Protein AF-J4WSY2-F1 (afdb_monomer_lite)

Radius of gyration: 15.01 Å; chains: 1; bounding box: 36×32×48 Å

Sequence (100 aa):
MVSLPLSADFDNKCSVLITLRFQSNDDAYKDAISKIEQCQKNDIISVTSFLEKAVSKIYITDIIQSYCMFNHEIVSIIDEKTSNLSCVHRGKKRSERKLD

Structure (mmCIF, N/CA/C/O backbone):
data_AF-J4WSY2-F1
#
_entry.id   AF-J4WSY2-F1
#
loop_
_atom_site.group_PDB
_atom_site.id
_atom_site.type_symbol
_atom_site.label_atom_id
_atom_site.label_alt_id
_atom_site.label_comp_id
_atom_site.label_asym_id
_atom_site.label_entity_id
_atom_site.label_seq_id
_atom_site.pdbx_PDB_ins_code
_atom_site.Cartn_x
_atom_site.Cartn_y
_atom_site.Cartn_z
_atom_site.occupancy
_atom_site.B_iso_or_equiv
_atom_site.auth_seq_id
_atom_site.auth_comp_id
_atom_site.auth_asym_id
_atom_site.auth_atom_id
_atom_site.pdbx_PDB_model_num
ATOM 1 N N . MET A 1 1 ? 22.459 -13.182 -29.610 1.00 36.78 1 MET A N 1
ATOM 2 C CA . MET A 1 1 ? 21.269 -12.914 -28.776 1.00 36.78 1 MET A CA 1
ATOM 3 C C . MET A 1 1 ? 21.748 -12.120 -27.576 1.00 36.78 1 MET A C 1
ATOM 5 O O . MET A 1 1 ? 22.580 -12.628 -26.839 1.00 36.78 1 MET A O 1
ATOM 9 N N . VAL A 1 2 ? 21.355 -10.851 -27.459 1.00 41.12 2 VAL A N 1
ATOM 10 C CA . VAL A 1 2 ? 21.748 -10.009 -26.321 1.00 41.12 2 VAL A CA 1
ATOM 11 C C . VAL A 1 2 ? 20.753 -10.284 -25.201 1.00 41.12 2 VAL A C 1
ATOM 13 O O . VAL A 1 2 ? 19.604 -9.859 -25.282 1.00 41.12 2 VAL A O 1
ATOM 16 N N . SER A 1 3 ? 21.175 -11.043 -24.192 1.00 49.62 3 SER A N 1
ATOM 17 C CA . SER A 1 3 ? 20.419 -11.177 -22.949 1.00 49.62 3 SER A CA 1
ATOM 18 C C . SER A 1 3 ? 20.548 -9.867 -22.180 1.00 49.62 3 SER A C 1
ATOM 20 O O . SER A 1 3 ? 21.612 -9.569 -21.641 1.00 49.62 3 SER A O 1
ATOM 22 N N . LEU A 1 4 ? 19.482 -9.065 -22.156 1.00 53.97 4 LEU A N 1
ATOM 23 C CA . LEU A 1 4 ? 19.369 -7.991 -21.175 1.00 53.97 4 LEU A CA 1
ATOM 24 C C . LEU A 1 4 ? 19.250 -8.640 -19.791 1.00 53.97 4 LEU A C 1
ATOM 26 O O . LEU A 1 4 ? 18.388 -9.507 -19.620 1.00 53.97 4 LEU A O 1
ATOM 30 N N . PRO A 1 5 ? 20.069 -8.253 -18.800 1.00 46.34 5 PRO A N 1
ATOM 31 C CA . PRO A 1 5 ? 19.830 -8.688 -17.441 1.00 46.34 5 PRO A CA 1
ATOM 32 C C . PRO A 1 5 ? 18.524 -8.033 -16.982 1.00 46.34 5 PRO A C 1
ATOM 34 O O . PRO A 1 5 ? 18.473 -6.835 -16.715 1.00 46.34 5 PRO A O 1
ATOM 37 N N . LEU A 1 6 ? 17.451 -8.821 -16.894 1.00 48.34 6 LEU A N 1
ATOM 38 C CA . LEU A 1 6 ? 16.253 -8.503 -16.112 1.00 48.34 6 LEU A CA 1
ATOM 39 C C . LEU A 1 6 ? 16.604 -8.611 -14.619 1.00 48.34 6 LEU A C 1
ATOM 41 O O . LEU A 1 6 ? 16.023 -9.388 -13.874 1.00 48.34 6 LEU A O 1
ATOM 45 N N . SER A 1 7 ? 17.601 -7.844 -14.188 1.00 49.78 7 SER A N 1
ATOM 46 C CA . SER A 1 7 ? 17.864 -7.583 -12.780 1.00 49.78 7 SER A CA 1
ATOM 47 C C . SER A 1 7 ? 16.973 -6.416 -12.376 1.00 49.78 7 SER A C 1
ATOM 49 O O . SER A 1 7 ? 17.444 -5.299 -12.173 1.00 49.78 7 SER A O 1
ATOM 51 N N . ALA A 1 8 ? 15.660 -6.639 -12.354 1.00 47.12 8 ALA A N 1
ATOM 52 C CA . ALA A 1 8 ? 14.813 -5.793 -11.534 1.00 47.12 8 ALA A CA 1
ATOM 53 C C . ALA A 1 8 ? 15.167 -6.161 -10.093 1.00 47.12 8 ALA A C 1
ATOM 55 O O . ALA A 1 8 ? 14.949 -7.293 -9.668 1.00 47.12 8 ALA A O 1
ATOM 56 N N . ASP A 1 9 ? 15.828 -5.236 -9.409 1.00 47.19 9 ASP A N 1
ATOM 57 C CA . ASP A 1 9 ? 16.265 -5.375 -8.026 1.00 47.19 9 ASP A CA 1
ATOM 58 C C . ASP A 1 9 ? 15.015 -5.317 -7.128 1.00 47.19 9 ASP A C 1
ATOM 60 O O . ASP A 1 9 ? 14.664 -4.287 -6.558 1.00 47.19 9 ASP A O 1
ATOM 64 N N . PHE A 1 10 ? 14.246 -6.412 -7.108 1.00 51.38 10 PHE A N 1
ATOM 65 C CA . PHE A 1 10 ? 13.016 -6.550 -6.319 1.00 51.38 10 PHE A CA 1
ATOM 66 C C . PHE A 1 10 ? 13.293 -6.620 -4.807 1.00 51.38 10 PHE A C 1
ATOM 68 O O . PHE A 1 10 ? 12.349 -6.667 -4.017 1.00 51.38 10 PHE A O 1
ATOM 75 N N . ASP A 1 11 ? 14.566 -6.608 -4.404 1.00 52.75 11 ASP A N 1
ATOM 76 C CA . ASP A 1 11 ? 14.994 -6.644 -3.006 1.00 52.75 11 ASP A CA 1
ATOM 77 C C . ASP A 1 11 ? 14.739 -5.317 -2.269 1.00 52.75 11 ASP A C 1
ATOM 79 O O . ASP A 1 11 ? 14.652 -5.296 -1.036 1.00 52.75 11 ASP A O 1
ATOM 83 N N . ASN A 1 12 ? 14.505 -4.212 -2.987 1.00 75.38 12 ASN A N 1
ATOM 84 C CA . ASN A 1 12 ? 14.150 -2.935 -2.368 1.00 75.38 12 ASN A CA 1
ATOM 85 C C . ASN A 1 12 ? 12.645 -2.855 -2.072 1.00 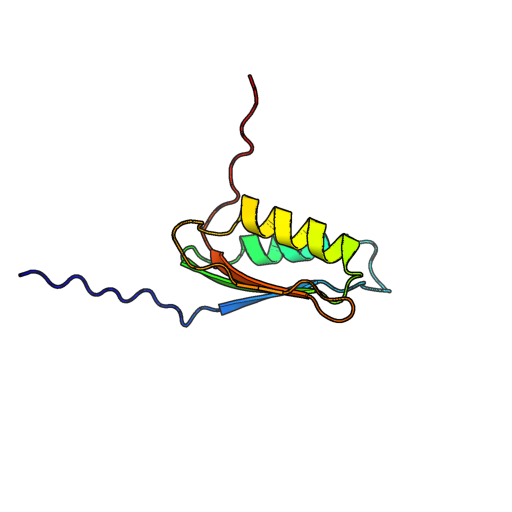75.38 12 ASN A C 1
ATOM 87 O O . ASN A 1 12 ? 11.821 -2.353 -2.842 1.00 75.38 12 ASN A O 1
ATOM 91 N N . LYS A 1 13 ? 12.278 -3.375 -0.898 1.00 85.38 13 LYS A N 1
ATOM 92 C CA . LYS A 1 13 ? 10.933 -3.263 -0.329 1.00 85.38 13 LYS A CA 1
ATOM 93 C C . LYS A 1 13 ? 10.755 -1.925 0.393 1.00 85.38 13 LYS A C 1
ATOM 95 O O . LYS A 1 13 ? 11.331 -1.697 1.456 1.00 85.38 13 LYS A O 1
ATOM 100 N N . CYS A 1 14 ? 9.848 -1.092 -0.102 1.00 90.62 14 CYS A N 1
ATOM 101 C CA . CYS A 1 14 ? 9.426 0.133 0.562 1.00 90.62 14 CYS A CA 1
ATOM 102 C C . CYS A 1 14 ? 8.220 -0.136 1.476 1.00 90.62 14 CYS A C 1
ATOM 104 O O . CYS A 1 14 ? 7.075 -0.241 1.028 1.00 90.62 14 CYS A O 1
ATOM 106 N N . SER A 1 15 ? 8.478 -0.305 2.775 1.00 91.38 15 SER A N 1
ATOM 107 C CA . SER A 1 15 ? 7.447 -0.677 3.753 1.00 91.38 15 SER A CA 1
ATOM 108 C C . SER A 1 15 ? 6.773 0.550 4.369 1.00 91.38 15 SER A C 1
ATOM 110 O O . SER A 1 15 ? 7.429 1.411 4.956 1.00 91.38 15 SER A O 1
ATOM 112 N N . VAL A 1 16 ? 5.446 0.605 4.283 1.00 92.12 16 VAL A N 1
ATOM 113 C CA . VAL A 1 16 ? 4.624 1.729 4.737 1.00 92.12 16 VAL A CA 1
ATOM 114 C C . VAL A 1 16 ? 3.568 1.226 5.709 1.00 92.12 16 VAL A C 1
ATOM 116 O O . VAL A 1 16 ? 2.9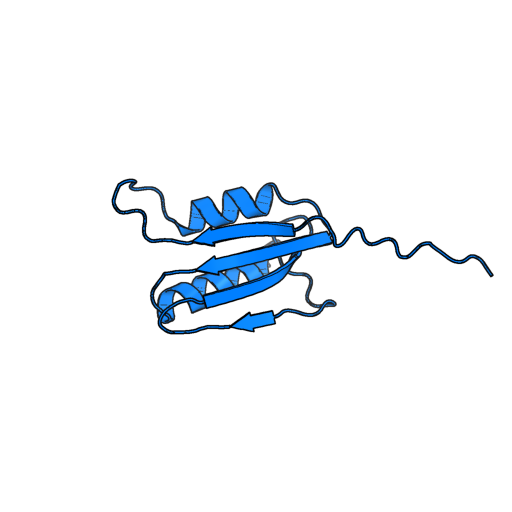17 0.210 5.487 1.00 92.12 16 VAL A O 1
ATOM 119 N N . LEU A 1 17 ? 3.402 1.951 6.809 1.00 90.94 17 LEU A N 1
ATOM 120 C CA . LEU A 1 17 ? 2.489 1.593 7.883 1.00 90.94 17 LEU A CA 1
ATOM 121 C C . LEU A 1 17 ? 1.459 2.705 8.064 1.00 90.94 17 LEU A C 1
ATOM 123 O O . LEU A 1 17 ? 1.845 3.859 8.245 1.00 90.94 17 LEU A O 1
ATOM 127 N N . ILE A 1 18 ? 0.176 2.341 8.058 1.00 88.69 18 ILE A N 1
ATOM 128 C CA . ILE A 1 18 ? -0.947 3.250 8.296 1.00 88.69 18 ILE A CA 1
ATOM 129 C C . ILE A 1 18 ? -1.652 2.836 9.587 1.00 88.69 18 ILE A C 1
ATOM 131 O O . ILE A 1 18 ? -2.317 1.799 9.642 1.00 88.69 18 ILE A O 1
ATOM 135 N N . THR A 1 19 ? -1.519 3.649 10.629 1.00 86.62 19 THR A N 1
ATOM 136 C CA . THR A 1 19 ? -2.154 3.428 11.933 1.00 86.62 19 THR A CA 1
ATOM 137 C C . THR A 1 19 ? -2.856 4.696 12.393 1.00 86.62 19 THR A C 1
ATOM 139 O O . THR A 1 19 ? -2.450 5.802 12.044 1.00 86.62 19 THR A O 1
ATOM 142 N N . LEU A 1 20 ? -3.883 4.547 13.232 1.00 72.50 20 LEU A N 1
ATOM 143 C CA . LEU A 1 20 ? -4.382 5.664 14.029 1.00 72.50 20 LEU A CA 1
ATOM 144 C C . LEU A 1 20 ? -3.274 6.051 15.020 1.00 72.50 20 LEU A C 1
ATOM 146 O O . LEU A 1 20 ? -3.021 5.330 15.986 1.00 72.50 20 LEU A O 1
ATOM 150 N N . ARG A 1 21 ? -2.561 7.155 14.781 1.00 64.38 21 ARG A N 1
ATOM 151 C CA . ARG A 1 21 ? -1.683 7.726 15.807 1.00 64.38 21 ARG A CA 1
ATOM 152 C C . ARG A 1 21 ? -2.543 8.501 16.794 1.00 64.38 21 ARG A C 1
ATOM 154 O O . ARG A 1 21 ? -3.078 9.548 16.468 1.00 64.38 21 ARG A O 1
ATOM 161 N N . PHE A 1 22 ? -2.627 8.003 18.022 1.00 51.91 22 PHE A N 1
ATOM 162 C CA . PHE A 1 22 ? -3.367 8.653 19.109 1.00 51.91 22 PHE A CA 1
ATOM 163 C C . PHE A 1 22 ? -2.767 10.004 19.559 1.00 51.91 22 PHE A C 1
ATOM 165 O O . PHE A 1 22 ? -3.413 10.726 20.308 1.00 51.91 22 PHE A O 1
ATOM 172 N N . GLN A 1 23 ? -1.528 10.331 19.159 1.00 49.28 23 GLN A N 1
ATOM 173 C CA . GLN A 1 23 ? -0.744 11.437 19.736 1.00 49.28 23 GLN A 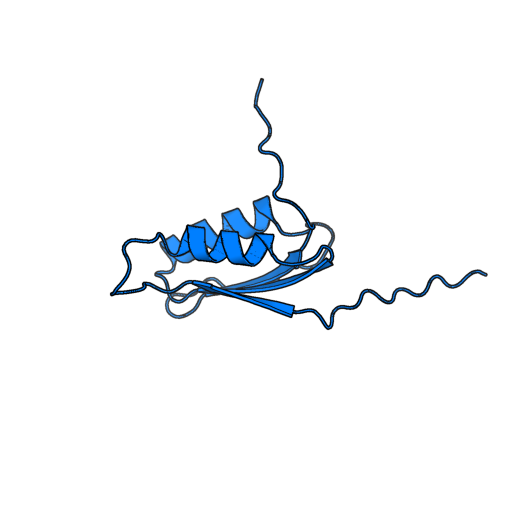CA 1
ATOM 174 C C . GLN A 1 23 ? -0.363 12.563 18.755 1.00 49.28 23 GLN A C 1
ATOM 176 O O . GLN A 1 23 ? 0.227 13.549 19.186 1.00 49.28 23 GLN A O 1
ATOM 181 N N . SER A 1 24 ? -0.687 12.462 17.462 1.00 50.56 24 SER A N 1
ATOM 182 C CA . SER A 1 24 ? -0.370 13.502 16.468 1.00 50.56 24 SER A CA 1
ATOM 183 C C . SER A 1 24 ? -1.594 13.829 15.618 1.00 50.56 24 SER A C 1
ATOM 185 O O . SER A 1 24 ? -2.230 12.918 15.102 1.00 50.56 24 SER A O 1
ATOM 187 N N . ASN A 1 25 ? -1.880 15.119 15.424 1.00 51.38 25 ASN A N 1
ATOM 188 C CA . ASN A 1 25 ? -2.939 15.610 14.526 1.00 51.38 25 ASN A CA 1
ATOM 189 C C . ASN A 1 25 ? -2.616 15.429 13.029 1.00 51.38 25 ASN A C 1
ATOM 191 O O . ASN A 1 25 ? -3.407 15.846 12.182 1.00 51.38 25 ASN A O 1
ATOM 195 N N . ASP A 1 26 ? -1.464 14.845 12.691 1.00 58.72 26 ASP A N 1
ATOM 196 C CA . ASP A 1 26 ? -1.112 14.554 11.308 1.00 58.72 26 ASP A CA 1
ATOM 197 C C . ASP A 1 26 ? -1.938 13.383 10.775 1.00 58.72 26 ASP A C 1
ATOM 199 O O . ASP A 1 26 ? -2.033 12.312 11.379 1.00 58.72 26 ASP A O 1
ATOM 203 N N . ASP A 1 27 ? -2.562 13.623 9.624 1.00 79.38 27 ASP A N 1
ATOM 204 C CA . ASP A 1 27 ? -3.365 12.650 8.898 1.00 79.38 27 ASP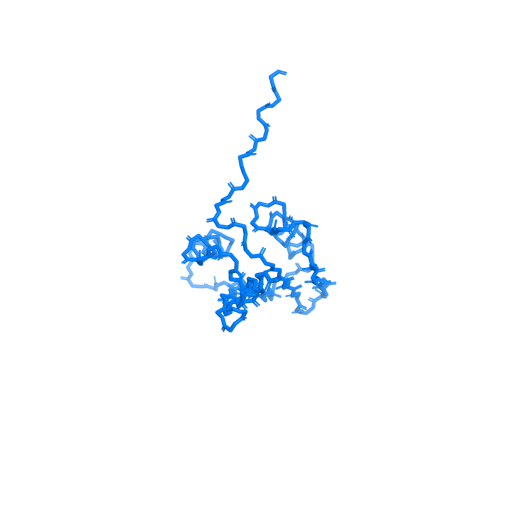 A CA 1
ATOM 205 C C . ASP A 1 27 ? -2.493 11.439 8.537 1.00 79.38 27 ASP A C 1
ATOM 207 O O . ASP A 1 27 ? -1.570 11.542 7.725 1.00 79.38 27 ASP A O 1
ATOM 211 N N . ALA A 1 28 ? -2.801 10.283 9.134 1.00 83.06 28 ALA A N 1
ATOM 212 C CA . ALA A 1 28 ? -2.085 9.023 8.927 1.00 83.06 28 ALA A CA 1
ATOM 213 C C . ALA A 1 28 ? -1.928 8.659 7.441 1.00 83.06 28 ALA A C 1
ATOM 215 O O . ALA A 1 28 ? -0.993 7.947 7.069 1.00 83.06 28 ALA A O 1
ATOM 216 N N . TYR A 1 29 ? -2.829 9.152 6.586 1.00 88.62 29 TYR A N 1
ATOM 217 C CA . TYR A 1 29 ? -2.716 8.988 5.149 1.00 88.62 29 TYR A CA 1
ATOM 218 C C . TYR A 1 29 ? -1.588 9.820 4.534 1.00 88.62 29 TYR A C 1
ATOM 220 O O . TYR A 1 29 ? -0.801 9.301 3.744 1.00 88.62 29 TYR A O 1
ATOM 228 N N . LYS A 1 30 ? -1.454 11.092 4.921 1.00 89.19 30 LYS A N 1
ATOM 229 C CA . LYS A 1 30 ? -0.393 11.978 4.415 1.00 89.19 30 LYS A CA 1
ATOM 230 C C . LYS A 1 30 ? 0.993 11.456 4.775 1.00 89.19 30 LYS A C 1
ATOM 232 O O . LYS A 1 30 ? 1.882 11.470 3.927 1.00 89.19 30 LYS A O 1
ATOM 237 N N . ASP A 1 31 ? 1.147 10.925 5.984 1.00 88.56 31 ASP A N 1
ATOM 238 C CA . ASP A 1 31 ? 2.377 10.260 6.423 1.00 88.56 31 ASP A CA 1
ATOM 239 C C . ASP A 1 31 ? 2.719 9.057 5.538 1.00 88.56 31 ASP A C 1
ATOM 241 O O . ASP A 1 31 ? 3.875 8.861 5.153 1.00 88.56 31 ASP A O 1
ATOM 245 N N . ALA A 1 32 ? 1.711 8.252 5.191 1.00 90.31 32 ALA A N 1
ATOM 246 C CA . ALA A 1 32 ? 1.883 7.111 4.303 1.00 90.31 32 ALA A CA 1
ATOM 247 C C . ALA A 1 32 ? 2.332 7.560 2.908 1.00 90.31 32 ALA A C 1
ATOM 249 O O . ALA A 1 32 ? 3.298 7.019 2.373 1.00 90.31 32 ALA A O 1
ATOM 250 N N . ILE A 1 33 ? 1.685 8.585 2.352 1.00 92.81 33 ILE A N 1
ATOM 251 C CA . ILE A 1 33 ? 2.035 9.143 1.044 1.00 92.81 33 ILE A CA 1
ATOM 252 C C . ILE A 1 33 ? 3.448 9.724 1.033 1.00 92.81 33 ILE A C 1
ATOM 254 O O . ILE A 1 33 ? 4.220 9.401 0.135 1.00 92.81 33 ILE A O 1
ATOM 258 N N . SER A 1 34 ? 3.829 10.494 2.053 1.00 91.44 34 SER A N 1
ATOM 259 C CA . SER A 1 34 ? 5.178 11.061 2.150 1.00 91.44 34 SER A CA 1
ATOM 260 C C . SER A 1 34 ? 6.262 9.978 2.143 1.00 91.44 34 SER A C 1
ATOM 262 O O . SER A 1 34 ? 7.306 10.153 1.516 1.00 91.44 34 SER A O 1
ATOM 264 N N . LYS A 1 35 ? 6.004 8.827 2.779 1.00 91.12 35 LYS A N 1
ATOM 265 C CA . LYS A 1 35 ? 6.906 7.667 2.717 1.00 91.12 35 LYS A CA 1
ATOM 266 C C . LYS A 1 35 ? 6.925 7.014 1.339 1.00 91.12 35 LYS A C 1
ATOM 268 O O . LYS A 1 35 ? 8.000 6.667 0.864 1.00 91.12 35 LYS A O 1
ATOM 273 N N . ILE A 1 36 ? 5.768 6.868 0.689 1.00 92.56 36 ILE A N 1
ATOM 274 C CA . ILE A 1 36 ? 5.685 6.301 -0.666 1.00 92.56 36 ILE A CA 1
ATOM 275 C C . ILE A 1 36 ? 6.466 7.158 -1.671 1.00 92.56 36 ILE A C 1
ATOM 277 O O . ILE A 1 36 ? 7.152 6.634 -2.544 1.00 92.56 36 ILE A O 1
ATOM 281 N N . GLU A 1 37 ? 6.411 8.480 -1.530 1.00 92.44 37 GLU A N 1
ATOM 282 C CA . GLU A 1 37 ? 7.123 9.418 -2.403 1.00 92.44 37 GLU A CA 1
ATOM 283 C C . GLU A 1 37 ? 8.649 9.371 -2.248 1.00 92.44 37 GLU A C 1
ATOM 285 O O . GLU A 1 37 ? 9.363 9.808 -3.149 1.00 92.44 37 GLU A O 1
ATOM 290 N N . GLN A 1 38 ? 9.152 8.811 -1.146 1.00 90.38 38 GLN A N 1
ATOM 291 C CA . GLN A 1 38 ? 10.580 8.558 -0.936 1.00 90.38 38 GLN A CA 1
ATOM 292 C C . GLN A 1 38 ? 11.043 7.226 -1.550 1.00 90.38 38 GLN A C 1
ATOM 294 O O . GLN A 1 38 ? 12.248 7.021 -1.696 1.00 90.38 38 GLN A O 1
ATOM 299 N N . CYS A 1 39 ? 10.121 6.327 -1.920 1.00 91.31 39 CYS A N 1
ATOM 300 C CA . CYS A 1 39 ? 10.461 5.058 -2.562 1.00 91.31 39 CYS A CA 1
ATOM 301 C C . CYS A 1 39 ? 10.988 5.287 -3.987 1.00 91.31 39 CYS A C 1
ATOM 303 O O . CYS A 1 39 ? 10.521 6.169 -4.717 1.00 91.31 39 CYS A O 1
ATOM 305 N N . GLN A 1 40 ? 11.901 4.436 -4.444 1.00 91.38 40 GLN A N 1
ATOM 306 C CA . GLN A 1 40 ? 12.416 4.498 -5.806 1.00 91.38 40 GLN A CA 1
ATOM 307 C C . GLN A 1 40 ? 11.445 3.860 -6.799 1.00 91.38 40 GLN A C 1
ATOM 309 O O . GLN A 1 40 ? 10.533 3.105 -6.457 1.00 91.38 40 GLN A O 1
ATOM 314 N N . LYS A 1 41 ? 11.606 4.208 -8.076 1.00 91.69 41 LYS A N 1
ATOM 315 C CA . LYS A 1 41 ? 10.863 3.557 -9.155 1.00 91.69 41 LYS A CA 1
ATOM 316 C C . LYS A 1 41 ? 11.234 2.070 -9.200 1.00 91.69 41 LYS A C 1
ATOM 318 O O . LYS A 1 41 ? 12.413 1.748 -9.183 1.00 91.69 41 LYS A O 1
ATOM 323 N N . ASN A 1 42 ? 10.229 1.219 -9.390 1.00 91.19 42 ASN A N 1
ATOM 324 C CA . ASN A 1 42 ? 10.290 -0.244 -9.396 1.00 91.19 42 ASN A CA 1
ATOM 325 C C . ASN A 1 42 ? 10.461 -0.911 -8.018 1.00 91.19 42 ASN A C 1
ATOM 327 O O . ASN A 1 42 ? 10.425 -2.138 -7.969 1.00 91.19 42 ASN A O 1
ATOM 331 N N . ASP A 1 43 ? 10.555 -0.150 -6.920 1.00 91.88 43 ASP A N 1
ATOM 332 C CA . ASP A 1 43 ? 10.512 -0.717 -5.565 1.00 91.88 43 ASP A CA 1
ATOM 333 C C . ASP A 1 43 ? 9.180 -1.430 -5.307 1.00 91.88 43 ASP A C 1
ATOM 335 O O . ASP A 1 43 ? 8.135 -1.048 -5.844 1.00 91.88 43 ASP A O 1
ATOM 339 N N . ILE A 1 44 ? 9.180 -2.420 -4.417 1.00 93.44 44 ILE A N 1
ATOM 340 C CA . ILE A 1 44 ? 7.937 -3.036 -3.945 1.00 93.44 44 ILE A CA 1
ATOM 341 C C . ILE A 1 44 ? 7.352 -2.182 -2.821 1.00 93.44 44 ILE A C 1
ATOM 343 O O . ILE A 1 44 ? 7.856 -2.189 -1.697 1.00 93.44 44 ILE A O 1
ATOM 347 N N . ILE A 1 45 ? 6.260 -1.468 -3.097 1.00 94.56 45 ILE A N 1
ATOM 348 C CA . ILE A 1 45 ? 5.471 -0.791 -2.064 1.00 94.56 45 ILE A CA 1
ATOM 349 C C . ILE A 1 45 ? 4.728 -1.862 -1.278 1.00 94.56 45 ILE A C 1
ATOM 351 O O . ILE A 1 45 ? 3.887 -2.562 -1.833 1.00 94.56 45 ILE A O 1
ATOM 355 N N . SER A 1 46 ? 4.997 -1.945 0.020 1.00 95.56 46 SER A N 1
ATOM 356 C CA . SER A 1 46 ? 4.314 -2.840 0.949 1.00 95.56 46 SER A CA 1
ATOM 357 C C . SER A 1 46 ? 3.607 -2.017 2.014 1.00 95.56 46 SER A C 1
ATOM 359 O O . SER A 1 46 ? 4.232 -1.596 2.986 1.00 95.56 46 SER A O 1
ATOM 361 N N . VAL A 1 47 ? 2.305 -1.801 1.852 1.00 95.12 47 VAL A N 1
ATOM 362 C CA . VAL A 1 47 ? 1.482 -1.052 2.807 1.00 95.12 47 VAL A CA 1
ATOM 363 C C . VAL A 1 47 ? 0.768 -2.014 3.747 1.00 95.12 47 VAL A C 1
ATOM 365 O O . VAL A 1 47 ? 0.077 -2.921 3.291 1.00 95.12 47 VAL A O 1
ATOM 368 N N . THR A 1 48 ? 0.861 -1.770 5.049 1.00 94.75 48 THR A N 1
ATOM 369 C CA . THR A 1 48 ? 0.029 -2.418 6.070 1.00 94.75 48 THR A CA 1
ATOM 370 C C . THR A 1 48 ? -0.816 -1.355 6.765 1.00 94.75 48 THR A C 1
ATOM 372 O O . THR A 1 48 ? -0.295 -0.339 7.223 1.00 94.75 48 THR A O 1
ATOM 375 N N . SER A 1 49 ? -2.126 -1.570 6.843 1.00 92.50 49 SER A N 1
ATOM 376 C CA . SER A 1 49 ? -3.093 -0.659 7.451 1.00 92.50 49 SER A CA 1
ATOM 377 C C . SER A 1 49 ? -3.830 -1.342 8.600 1.00 92.50 49 SER A C 1
ATOM 379 O O . SER A 1 49 ? -4.422 -2.404 8.422 1.00 92.50 49 SER A O 1
ATOM 381 N N . PHE A 1 50 ? -3.814 -0.695 9.763 1.00 92.38 50 PHE A N 1
ATOM 382 C CA . PHE A 1 50 ? -4.554 -1.083 10.971 1.00 92.38 50 PHE A CA 1
ATOM 383 C C . PHE A 1 50 ? -5.797 -0.205 11.193 1.00 92.38 50 PHE A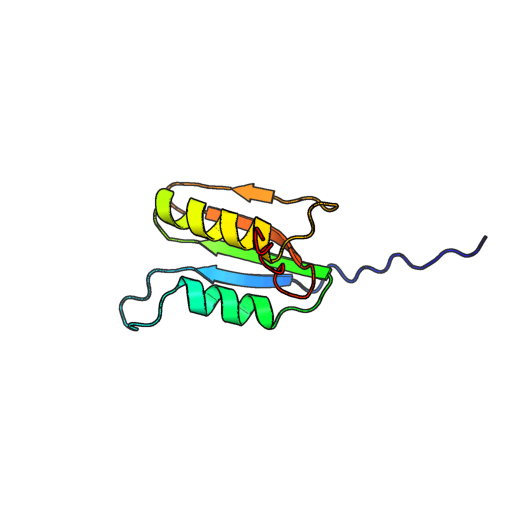 C 1
ATOM 385 O O . PHE A 1 50 ? -6.264 -0.048 12.318 1.00 92.38 50 PHE A O 1
ATOM 392 N N . LEU A 1 51 ? -6.281 0.445 10.133 1.00 90.50 51 LEU A N 1
ATOM 393 C CA . LEU A 1 51 ? -7.507 1.235 10.179 1.00 90.50 51 LEU A CA 1
ATOM 394 C C . LEU A 1 51 ? -8.727 0.332 9.981 1.00 90.50 51 LEU A C 1
ATOM 396 O O . LEU A 1 51 ? -8.610 -0.826 9.583 1.00 90.50 51 LEU A O 1
ATOM 400 N N . GLU A 1 52 ? -9.911 0.890 10.218 1.00 91.56 52 GLU A N 1
ATOM 401 C CA . GLU A 1 52 ? -11.161 0.220 9.878 1.00 91.56 52 GLU A CA 1
ATOM 402 C C . GLU A 1 52 ? -11.230 -0.095 8.381 1.00 91.56 52 GLU A C 1
ATOM 404 O O . GLU A 1 52 ? -10.827 0.708 7.533 1.00 91.56 52 GLU A O 1
ATOM 409 N N . LYS A 1 53 ? -11.842 -1.235 8.050 1.00 92.50 53 LYS A N 1
ATOM 410 C CA . LYS A 1 53 ? -11.984 -1.753 6.683 1.00 92.50 53 LYS A CA 1
ATOM 411 C C . LYS A 1 53 ? -12.421 -0.699 5.661 1.00 92.50 53 LYS A C 1
ATOM 413 O O . LYS A 1 53 ? -11.879 -0.650 4.557 1.00 92.50 53 LYS A O 1
ATOM 418 N N . ALA A 1 54 ? -13.406 0.132 6.008 1.00 92.06 54 ALA A N 1
ATOM 419 C CA . ALA A 1 54 ? -13.927 1.168 5.118 1.00 92.06 54 ALA A CA 1
ATOM 420 C C . ALA A 1 54 ? -12.857 2.216 4.770 1.00 92.06 54 ALA A C 1
ATOM 422 O O . ALA A 1 54 ? -12.701 2.572 3.603 1.00 92.06 54 ALA A O 1
ATOM 423 N N . VAL A 1 55 ? -12.076 2.645 5.763 1.00 91.00 55 VAL A N 1
ATOM 424 C CA . VAL A 1 55 ? -10.999 3.625 5.596 1.00 91.00 55 VAL A CA 1
ATOM 425 C C . VAL A 1 55 ? -9.811 2.997 4.867 1.00 91.00 55 VAL A C 1
ATOM 427 O O . VAL A 1 55 ? -9.334 3.552 3.876 1.00 91.00 55 VAL A O 1
ATOM 430 N N . SER A 1 56 ? -9.385 1.795 5.274 1.00 93.12 56 SER A N 1
ATOM 431 C CA . SER A 1 56 ? -8.309 1.058 4.599 1.00 93.12 56 SER A CA 1
ATOM 432 C C . SER A 1 56 ? -8.612 0.825 3.122 1.00 93.12 56 SER A C 1
ATOM 434 O O . SER A 1 56 ? -7.719 0.974 2.292 1.00 93.12 56 SER A O 1
ATOM 436 N N . LYS A 1 57 ? -9.869 0.516 2.771 1.00 94.75 57 LYS A N 1
ATOM 437 C CA . LYS A 1 57 ? -10.297 0.349 1.377 1.00 94.75 57 LYS A CA 1
ATOM 438 C C . LYS A 1 57 ? -10.082 1.621 0.562 1.00 94.75 57 LYS A C 1
ATOM 440 O O . LYS A 1 57 ? -9.570 1.526 -0.552 1.00 94.75 57 LYS A O 1
ATOM 445 N N . ILE A 1 58 ? -10.464 2.783 1.094 1.00 93.69 58 ILE A N 1
ATOM 446 C CA . ILE A 1 58 ? -10.299 4.073 0.408 1.00 93.69 58 ILE A CA 1
ATOM 447 C C . ILE A 1 58 ? -8.810 4.345 0.171 1.00 93.69 58 ILE A C 1
ATOM 449 O O . ILE A 1 58 ? -8.404 4.565 -0.968 1.00 93.69 58 ILE A O 1
ATOM 453 N N . TYR A 1 59 ? -7.987 4.242 1.216 1.00 93.62 59 TYR A N 1
ATOM 454 C CA . TYR A 1 59 ? -6.558 4.561 1.135 1.00 93.62 59 TYR A CA 1
ATOM 455 C C . TYR A 1 59 ? -5.784 3.600 0.234 1.00 93.62 59 TYR A C 1
ATOM 457 O O . TYR A 1 59 ? -5.017 4.041 -0.617 1.00 93.62 59 TYR A O 1
ATOM 465 N N . ILE A 1 60 ? -6.007 2.288 0.362 1.00 94.56 60 ILE A N 1
ATOM 466 C CA . ILE A 1 60 ? -5.351 1.297 -0.502 1.00 94.56 60 ILE A CA 1
ATOM 467 C C . ILE A 1 60 ? -5.764 1.500 -1.963 1.00 94.56 60 ILE A C 1
ATOM 469 O O . ILE A 1 60 ? -4.916 1.407 -2.847 1.00 94.56 60 ILE A O 1
ATOM 473 N N . THR A 1 61 ? -7.032 1.830 -2.230 1.00 95.12 61 THR A N 1
ATOM 474 C CA . THR A 1 61 ? -7.496 2.092 -3.601 1.00 95.12 61 THR A CA 1
ATOM 475 C C . THR A 1 61 ? -6.816 3.319 -4.205 1.00 95.12 61 THR A C 1
ATOM 477 O O . THR A 1 61 ? -6.371 3.248 -5.351 1.00 95.12 61 THR A O 1
ATOM 480 N N . ASP A 1 62 ? -6.691 4.419 -3.457 1.00 94.44 62 ASP A N 1
ATOM 481 C CA . ASP A 1 62 ? -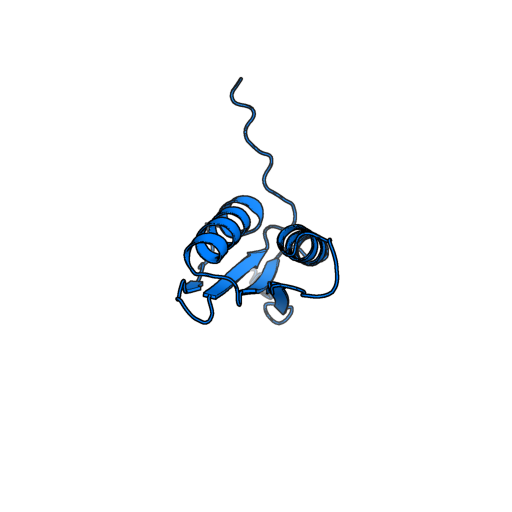5.984 5.607 -3.949 1.00 94.44 62 ASP A CA 1
ATOM 482 C C . ASP A 1 62 ? -4.496 5.308 -4.190 1.00 94.44 62 ASP A C 1
ATOM 484 O O . ASP A 1 62 ? -3.975 5.601 -5.265 1.00 94.44 62 ASP A O 1
ATOM 488 N N . ILE A 1 63 ? -3.821 4.603 -3.273 1.00 94.69 63 ILE A N 1
ATOM 489 C CA . ILE A 1 63 ? -2.416 4.201 -3.460 1.00 94.69 63 ILE A CA 1
ATOM 490 C C . ILE A 1 63 ? -2.248 3.345 -4.724 1.00 94.69 63 ILE A C 1
ATOM 492 O O . ILE A 1 63 ? -1.324 3.586 -5.506 1.00 94.69 63 ILE A O 1
ATOM 496 N N . ILE A 1 64 ? -3.161 2.400 -4.972 1.00 94.94 64 ILE A N 1
ATOM 497 C CA . ILE A 1 64 ? -3.169 1.591 -6.198 1.00 94.94 64 ILE A CA 1
ATOM 498 C C . ILE A 1 64 ? -3.256 2.479 -7.442 1.00 94.94 64 ILE A C 1
ATOM 500 O O . ILE A 1 64 ? -2.460 2.332 -8.370 1.00 94.94 64 ILE A O 1
ATOM 504 N N . GLN A 1 65 ? -4.197 3.419 -7.468 1.00 93.62 65 GLN A N 1
ATOM 505 C CA . GLN A 1 65 ? -4.416 4.299 -8.619 1.00 93.62 65 GLN A CA 1
ATOM 506 C C . GLN A 1 65 ? -3.271 5.289 -8.843 1.00 93.62 65 GLN A C 1
ATOM 508 O O . GLN A 1 65 ? -2.924 5.597 -9.994 1.00 93.62 65 GLN A O 1
ATOM 513 N N . SER A 1 66 ? -2.679 5.756 -7.750 1.00 94.12 66 SER A N 1
ATOM 514 C CA . SER A 1 66 ? -1.693 6.823 -7.730 1.00 94.12 66 SER A CA 1
ATOM 515 C C . SER A 1 66 ? -0.263 6.318 -7.944 1.00 94.12 66 SER A C 1
ATOM 517 O O . SER A 1 66 ? 0.466 6.931 -8.729 1.00 94.12 66 SER A O 1
ATOM 519 N N . TYR A 1 67 ? 0.139 5.202 -7.326 1.00 94.62 67 TYR A N 1
ATOM 520 C CA . TYR A 1 67 ? 1.549 4.794 -7.213 1.00 94.62 67 TYR A CA 1
ATOM 521 C C . TYR A 1 67 ? 1.872 3.392 -7.753 1.00 94.62 67 TYR A C 1
ATOM 523 O O . TYR A 1 67 ? 3.038 3.126 -8.050 1.00 94.62 67 TYR A O 1
ATOM 531 N N . CYS A 1 68 ? 0.892 2.508 -7.952 1.00 94.12 68 CYS A N 1
ATOM 532 C CA . CYS A 1 68 ? 1.167 1.154 -8.443 1.00 94.12 68 CYS A CA 1
ATOM 533 C C . CYS A 1 68 ? 1.262 1.077 -9.980 1.00 94.12 68 CYS A C 1
ATOM 535 O O . CYS A 1 68 ? 0.568 1.779 -10.724 1.00 94.12 68 CYS A O 1
ATOM 537 N N . MET A 1 69 ? 2.121 0.186 -10.478 1.00 93.50 69 MET A N 1
ATOM 538 C CA . MET A 1 69 ? 2.202 -0.182 -11.893 1.00 93.50 69 MET A CA 1
ATOM 539 C C . MET A 1 69 ? 1.182 -1.275 -12.234 1.00 93.50 69 MET A C 1
ATOM 541 O O . MET A 1 69 ? 1.374 -2.436 -11.902 1.00 93.50 69 MET A O 1
ATOM 545 N N . PHE A 1 70 ? 0.122 -0.918 -12.962 1.00 90.00 70 PHE A N 1
ATOM 546 C CA . PHE A 1 70 ? -0.958 -1.848 -13.338 1.00 90.00 70 PHE A CA 1
ATOM 547 C C . PHE A 1 70 ? -0.559 -2.971 -14.305 1.00 90.00 70 PHE A C 1
ATOM 549 O O . PHE A 1 70 ? -1.319 -3.915 -14.483 1.00 90.00 70 PHE A O 1
ATOM 556 N N . ASN A 1 71 ? 0.596 -2.863 -14.965 1.00 89.06 71 ASN A N 1
ATOM 557 C CA . ASN A 1 71 ? 1.137 -3.936 -15.803 1.00 89.06 71 ASN A CA 1
ATOM 558 C C . ASN A 1 71 ? 1.932 -4.981 -14.999 1.00 89.06 71 ASN A C 1
ATOM 560 O O . ASN A 1 71 ? 2.469 -5.908 -15.597 1.00 89.06 71 ASN A O 1
ATOM 564 N N . HIS A 1 72 ? 2.030 -4.812 -13.680 1.00 90.00 72 HIS A N 1
ATOM 565 C CA . HIS A 1 72 ? 2.588 -5.785 -12.748 1.00 90.00 72 HIS A CA 1
ATOM 566 C C . HIS A 1 72 ? 1.487 -6.306 -11.823 1.00 90.00 72 HIS A C 1
ATOM 568 O O . HIS A 1 72 ? 0.411 -5.714 -11.718 1.00 90.00 72 HIS A O 1
ATOM 574 N N . GLU A 1 73 ? 1.761 -7.421 -11.152 1.00 89.50 73 GLU A N 1
ATOM 575 C CA . GLU A 1 73 ? 0.845 -7.981 -10.166 1.00 89.50 73 GLU A CA 1
ATOM 576 C C . GLU A 1 73 ? 0.645 -7.016 -8.988 1.00 89.50 73 GLU A C 1
ATOM 578 O O . GLU A 1 73 ? 1.581 -6.373 -8.503 1.00 89.50 73 GLU A O 1
ATOM 583 N N . ILE A 1 74 ? -0.606 -6.911 -8.541 1.00 93.19 74 ILE A N 1
ATOM 584 C CA . ILE A 1 74 ? -1.012 -6.120 -7.384 1.00 93.19 74 ILE A CA 1
ATOM 585 C C . ILE A 1 74 ? -1.736 -7.066 -6.435 1.00 93.19 74 ILE A C 1
ATOM 587 O O . ILE A 1 74 ? -2.788 -7.608 -6.774 1.00 93.19 74 ILE A O 1
ATOM 591 N N . VAL A 1 75 ? -1.196 -7.225 -5.232 1.00 94.56 75 VAL A N 1
ATOM 592 C CA . VAL A 1 75 ? -1.811 -8.031 -4.177 1.00 94.56 75 VAL A CA 1
ATOM 593 C C . VAL A 1 75 ? -2.418 -7.083 -3.159 1.00 94.56 75 VAL A C 1
ATOM 595 O O . VAL A 1 75 ? -1.713 -6.265 -2.575 1.00 94.56 75 VAL A O 1
ATOM 598 N N . SER A 1 76 ? -3.725 -7.183 -2.925 1.00 94.38 76 SER A N 1
ATOM 599 C CA . SER A 1 76 ? -4.400 -6.400 -1.887 1.00 94.38 76 SER A CA 1
ATOM 600 C C . SER A 1 76 ? -5.334 -7.280 -1.068 1.00 94.38 76 SER A C 1
ATOM 602 O O . SER A 1 76 ? -6.071 -8.100 -1.613 1.00 94.38 76 SER A O 1
ATOM 604 N N . ILE A 1 77 ? -5.288 -7.113 0.249 1.00 95.25 77 ILE A N 1
ATOM 605 C CA . ILE A 1 77 ? -6.136 -7.805 1.216 1.00 95.25 77 ILE A CA 1
ATOM 606 C C . ILE A 1 77 ? -6.791 -6.724 2.062 1.00 95.25 77 ILE A C 1
ATOM 608 O O . ILE A 1 77 ? -6.098 -5.955 2.722 1.00 95.25 77 ILE A O 1
ATOM 612 N N . ILE A 1 78 ? -8.119 -6.650 2.022 1.00 93.38 78 ILE A N 1
ATOM 613 C CA . ILE A 1 78 ? -8.900 -5.671 2.780 1.00 93.38 78 ILE A CA 1
ATOM 614 C C . ILE A 1 78 ? -9.719 -6.416 3.828 1.00 93.38 78 ILE A C 1
ATOM 616 O O . ILE A 1 78 ? -10.708 -7.073 3.495 1.00 93.38 78 ILE A O 1
ATOM 620 N N . ASP A 1 79 ? -9.308 -6.296 5.084 1.00 92.31 79 ASP A N 1
ATOM 621 C CA . ASP A 1 79 ? -9.882 -7.027 6.214 1.00 92.31 79 ASP A CA 1
ATOM 622 C C . ASP A 1 79 ? -10.229 -6.073 7.370 1.00 92.31 79 ASP A C 1
ATOM 624 O O . ASP A 1 79 ? -9.806 -4.917 7.388 1.00 92.31 79 ASP A O 1
ATOM 628 N N . GLU A 1 80 ? -11.025 -6.544 8.326 1.00 87.62 80 GLU A N 1
ATOM 629 C CA . GLU A 1 80 ? -11.496 -5.773 9.482 1.00 87.62 80 GLU A CA 1
ATOM 630 C C . GLU A 1 80 ? -10.384 -5.440 10.476 1.00 87.62 80 GLU A C 1
ATOM 632 O O . GLU A 1 80 ? -10.463 -4.425 11.160 1.00 87.62 80 GLU A O 1
ATOM 637 N N . LYS A 1 81 ? -9.351 -6.287 10.558 1.00 83.75 81 LYS A N 1
ATOM 638 C CA . LYS A 1 81 ? -8.261 -6.145 11.537 1.00 83.75 81 LYS A CA 1
ATOM 639 C C . LYS A 1 81 ? -6.991 -5.560 10.940 1.00 83.75 81 LYS A C 1
ATOM 641 O O . LYS A 1 81 ? -6.310 -4.758 11.577 1.00 83.75 81 LYS A O 1
ATOM 646 N N . THR A 1 82 ? -6.603 -6.028 9.758 1.00 91.25 82 THR A N 1
ATOM 647 C CA . THR A 1 82 ? -5.338 -5.635 9.132 1.00 91.25 82 THR A CA 1
ATOM 648 C C . THR A 1 82 ? -5.453 -5.772 7.625 1.00 91.25 82 THR A C 1
ATOM 650 O O . THR A 1 82 ? -5.559 -6.875 7.095 1.00 91.25 82 THR A O 1
ATOM 653 N N . SER A 1 83 ? -5.407 -4.643 6.928 1.00 94.62 83 SER A N 1
ATOM 654 C CA . SER A 1 83 ? -5.403 -4.603 5.469 1.00 94.62 83 SER A CA 1
ATOM 655 C C . SER A 1 83 ? -3.973 -4.478 4.944 1.00 94.62 83 SER A C 1
ATOM 657 O O . SER A 1 83 ? -3.148 -3.793 5.546 1.00 94.62 83 SER A O 1
ATOM 659 N N . ASN A 1 84 ? -3.661 -5.122 3.823 1.00 95.50 84 ASN A N 1
ATOM 660 C CA . ASN A 1 84 ? -2.329 -5.116 3.221 1.00 95.50 84 ASN A CA 1
ATOM 661 C C . ASN A 1 84 ? -2.401 -4.814 1.720 1.00 95.50 84 ASN A C 1
ATOM 663 O O . ASN A 1 84 ? -3.353 -5.204 1.047 1.00 95.50 84 ASN A O 1
ATOM 667 N N . LEU A 1 85 ? -1.374 -4.153 1.195 1.00 96.38 85 LEU A N 1
ATOM 668 C CA . LEU A 1 85 ? -1.147 -3.920 -0.229 1.00 96.38 85 LEU A CA 1
ATOM 669 C C . LEU A 1 85 ? 0.320 -4.210 -0.544 1.00 96.38 85 LEU A C 1
ATOM 671 O O . LEU A 1 85 ? 1.205 -3.730 0.158 1.00 96.38 85 LEU A O 1
ATOM 675 N N . SER A 1 86 ? 0.565 -4.941 -1.623 1.00 96.06 86 SER A N 1
ATOM 676 C CA . SER A 1 86 ? 1.876 -5.090 -2.243 1.00 96.06 86 SER A CA 1
ATOM 677 C C . SER A 1 86 ? 1.768 -4.770 -3.731 1.00 96.06 86 SER A C 1
ATOM 679 O O . SER A 1 86 ? 0.914 -5.334 -4.421 1.00 96.06 86 SER A O 1
ATOM 681 N N . CYS A 1 87 ? 2.596 -3.854 -4.232 1.00 95.00 87 CYS A N 1
ATOM 682 C CA . CYS A 1 87 ? 2.650 -3.532 -5.657 1.00 95.00 87 CYS A CA 1
ATOM 683 C C . CYS A 1 87 ? 3.995 -2.927 -6.071 1.00 95.00 87 CYS A C 1
ATOM 685 O O . CYS A 1 87 ? 4.730 -2.386 -5.248 1.00 95.00 87 CYS A O 1
ATOM 687 N N . VAL A 1 88 ? 4.291 -2.959 -7.370 1.00 94.44 88 VAL A N 1
ATOM 688 C CA . VAL A 1 88 ? 5.482 -2.307 -7.932 1.00 94.44 88 VAL A CA 1
ATOM 689 C C . VAL A 1 88 ? 5.263 -0.794 -8.037 1.00 94.44 88 VAL A C 1
ATOM 691 O O . VAL A 1 88 ? 4.287 -0.342 -8.647 1.00 94.44 88 VAL A O 1
ATOM 694 N N . HIS A 1 89 ? 6.181 -0.003 -7.479 1.00 93.75 89 HIS A N 1
ATOM 695 C CA . HIS A 1 89 ? 6.147 1.455 -7.510 1.00 93.75 89 HIS A CA 1
ATOM 696 C C . HIS A 1 89 ? 6.433 1.984 -8.914 1.00 93.75 89 HIS A C 1
ATOM 698 O O . HIS A 1 89 ? 7.467 1.708 -9.521 1.00 93.75 89 HIS A O 1
ATOM 704 N N . ARG A 1 90 ? 5.572 2.863 -9.420 1.00 92.06 90 ARG A N 1
ATOM 705 C CA . ARG A 1 90 ? 5.783 3.516 -10.720 1.00 92.06 90 ARG A CA 1
ATOM 706 C C . ARG A 1 90 ? 6.822 4.647 -10.715 1.00 92.06 90 ARG A C 1
ATOM 708 O O . ARG A 1 90 ? 7.195 5.123 -11.789 1.00 92.06 90 ARG A O 1
ATOM 715 N N . GLY A 1 91 ? 7.225 5.134 -9.538 1.00 87.62 91 GLY A N 1
ATOM 716 C CA . GLY A 1 91 ? 8.221 6.192 -9.330 1.00 87.62 91 GLY A CA 1
ATOM 717 C C . GLY A 1 91 ? 7.673 7.598 -9.046 1.00 87.62 91 GLY A C 1
ATOM 718 O O . GLY A 1 91 ? 8.285 8.335 -8.287 1.00 87.62 91 GLY A O 1
ATOM 719 N N . LYS A 1 92 ? 6.552 8.011 -9.651 1.00 86.06 92 LYS A N 1
ATOM 720 C CA . LYS A 1 92 ? 5.901 9.313 -9.386 1.00 86.06 92 LYS A CA 1
ATOM 721 C C . LYS A 1 92 ? 4.386 9.157 -9.342 1.00 86.06 92 LYS A C 1
ATOM 723 O O . LYS A 1 92 ? 3.854 8.368 -10.127 1.00 86.06 92 LYS A O 1
ATOM 728 N N . LYS A 1 93 ? 3.702 9.948 -8.504 1.00 87.94 93 LYS A N 1
ATOM 729 C CA . LYS A 1 93 ? 2.231 9.988 -8.435 1.00 87.94 93 LYS A CA 1
ATOM 730 C C . LYS A 1 93 ? 1.632 10.147 -9.837 1.00 87.94 93 LYS A C 1
ATOM 732 O O . LYS A 1 93 ? 2.123 10.928 -10.657 1.00 87.94 93 LYS A O 1
ATOM 737 N N . ARG A 1 94 ? 0.563 9.404 -10.129 1.00 81.12 94 ARG A N 1
ATOM 738 C CA . ARG A 1 94 ? -0.229 9.591 -11.347 1.00 81.12 94 ARG A CA 1
ATOM 739 C C . ARG A 1 94 ? -0.752 11.021 -11.391 1.00 81.12 94 ARG A C 1
ATOM 741 O O . ARG A 1 94 ? -1.414 11.458 -10.459 1.00 81.12 94 ARG A O 1
ATOM 748 N N . SER A 1 95 ? -0.487 11.727 -12.487 1.00 73.75 95 SER A N 1
ATOM 749 C CA . SER A 1 95 ? -1.197 12.969 -12.768 1.00 73.75 95 SER A CA 1
ATOM 750 C C . SER A 1 95 ? -2.686 12.652 -12.825 1.00 73.75 95 SER A C 1
ATOM 752 O O . SER A 1 95 ? -3.108 11.805 -13.620 1.00 73.75 95 SER A O 1
ATOM 754 N N . GLU A 1 96 ? -3.462 13.295 -11.960 1.00 66.50 96 GLU A N 1
ATOM 755 C CA . GLU A 1 96 ? -4.913 13.288 -12.074 1.00 66.50 96 GLU A CA 1
ATOM 756 C C . GLU A 1 96 ? -5.245 13.818 -13.469 1.00 66.50 96 GLU A C 1
ATOM 758 O O . GLU A 1 96 ? -4.723 14.854 -13.895 1.00 66.50 96 GLU A O 1
ATOM 763 N N . ARG A 1 97 ? -6.034 13.057 -14.236 1.00 58.72 97 ARG A N 1
ATOM 764 C CA . ARG A 1 97 ? -6.556 13.583 -15.495 1.00 58.72 97 ARG A CA 1
ATOM 765 C C . ARG A 1 97 ? -7.396 14.795 -15.117 1.00 58.72 97 ARG A C 1
ATOM 767 O O . ARG A 1 97 ? -8.425 14.630 -14.469 1.00 58.72 97 ARG A O 1
ATOM 774 N N . LYS A 1 98 ? -6.964 15.987 -15.526 1.00 54.59 98 LYS A N 1
ATOM 775 C CA . LYS A 1 98 ? -7.892 17.102 -15.670 1.00 54.59 98 LYS A CA 1
ATOM 776 C C . LYS A 1 98 ? -8.909 16.642 -16.709 1.00 54.59 98 LYS A C 1
ATOM 778 O O . LYS A 1 98 ? -8.534 16.302 -17.829 1.00 54.59 98 LYS A O 1
ATOM 783 N N . LEU A 1 99 ? -10.149 16.458 -16.275 1.00 59.84 99 LEU A N 1
ATOM 784 C CA . LEU A 1 99 ? -11.270 16.387 -17.196 1.00 59.84 99 LEU A CA 1
ATOM 785 C C . LEU A 1 99 ? -11.444 17.826 -17.675 1.00 59.84 99 LEU A C 1
ATOM 787 O O . LEU A 1 99 ? -11.962 18.649 -16.924 1.00 59.84 99 LEU A O 1
ATOM 791 N N . ASP A 1 100 ? -10.857 18.126 -18.831 1.00 55.12 100 ASP A N 1
ATOM 792 C CA . ASP A 1 100 ? -11.154 19.352 -19.571 1.00 55.12 100 ASP A CA 1
ATOM 793 C C . ASP A 1 100 ? -12.601 19.307 -20.089 1.00 55.12 100 ASP A C 1
ATOM 795 O O . ASP A 1 100 ? -13.053 18.202 -20.487 1.00 55.12 100 ASP A O 1
#

Foldseek 3Di:
DDDDPPPLVQVQAQEFEQEPDPPDPDHSLVRRVVSLLPGAAFYKYKYKYQDALVVLVVSLVQCCQFFADPVDDWDWDRDGGMTIIIGTGRNGTDDDPPPD

Organism: NCBI:txid1123866

pLDDT: mean 82.4, std 16.95, range [36.78, 96.38]

Secondary structure (DSSP, 8-state):
---------TT-EEEEEE---TT--S-HHHHHHHHHHHSPTT-EEEEEE-S-HHHHHHHHHHHHHHHB-TTS-EEEE--SS-EEEEEEB-SSPPPP----